Protein AF-0000000087755572 (afdb_homodimer)

Sequence (128 aa):
MLLHFLALLPSFVEVQLALLSMANTMSLDAINPKSIRINKITTRRILSSAYISWYNFEIFDHVPMLLHFLALLPSFVEVQLALLSMANTMSLDAINPKSIRINKITTRRILSSAYISWYNFEIFDHVP

Nearest PDB structures (foldseek):
  2i1k-assembly1_A  TM=8.950E-01  e=4.941E+00  Spodoptera frugiperda
  6b87-assembly3_C  TM=8.591E-01  e=5.269E+00  synthetic construct
  4abm-assembly1_A  TM=7.584E-01  e=8.814E+00  Homo sapiens
  2i1k-assembly1_A  TM=8.939E-01  e=5.416E+00  Spodoptera frugiperda
  6b87-assembly3_C  TM=8.568E-01  e=5.081E+00  synthetic construct

Radius of gyration: 15.92 Å; Cα contacts (8 Å, |Δi|>4): 10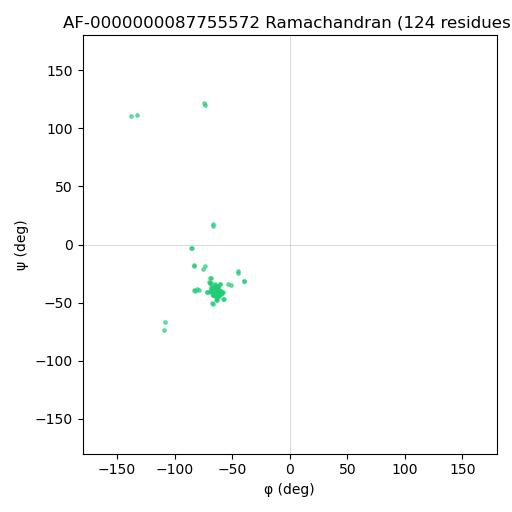2; chains: 2; bounding box: 19×49×33 Å

pLDDT: mean 84.28, std 15.23, range [37.56, 98.06]

Foldseek 3Di:
DVVLVVLLVLLVVLVVVLVVLVVVLVVCVPPDPVVNVVSVVVSVVSNVSSVVSVVVSVVVVPPD/DVVLVVLLVLLVVLVVVLVVLVVVLVVCVPPDPVVNVVSVVVSVVSNVSSVVSVVVSVVPVPPD

Organism: NCBI:txid74557

Solvent-accessible surface area (backbone atoms only — not comparable to full-atom values): 6925 Å² total; per-residue (Å²): 107,68,66,58,47,58,53,44,42,65,21,54,52,30,49,51,50,30,52,54,46,53,54,46,49,66,69,44,72,81,72,45,74,66,59,48,51,52,47,52,55,51,32,50,53,34,45,53,50,20,48,52,39,42,53,52,37,6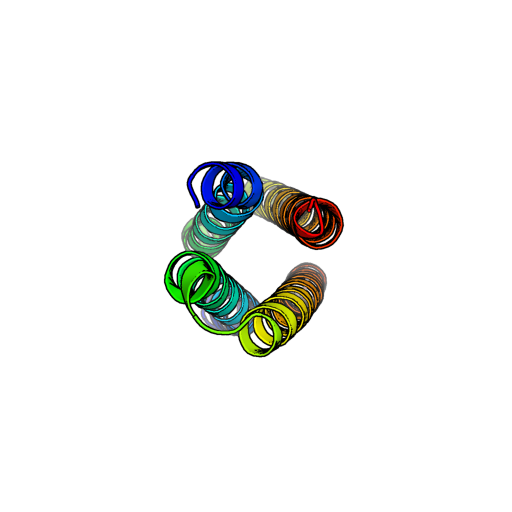4,64,51,67,68,58,128,108,68,67,58,48,58,52,46,42,63,22,54,52,32,49,52,49,27,52,53,44,53,54,46,50,67,67,45,73,80,70,46,73,68,59,48,52,52,47,52,54,50,32,51,52,34,47,51,51,19,49,52,38,42,53,52,36,64,65,51,67,70,58,128

Secondary structure (DSSP, 8-state):
-HHHHHHHHHHHHHHHHHHHHHHHHHHHTTT-HHHHHHHHHHHHHHHHHHHHHHHHHHHHTT--/-HHHHHHHHHHHHHHHHHHHHHHHHHHHTTS-HHHHHHHHHHHHHHHHHHHHHHHHHHHHTT--

Structure (mmCIF, N/CA/C/O backbone):
data_AF-0000000087755572-model_v1
#
loop_
_entity.id
_entity.type
_entity.pdbx_description
1 polymer 'Secreted protein'
#
loop_
_atom_site.group_PDB
_atom_site.id
_atom_site.type_symbol
_atom_site.label_atom_id
_atom_site.label_alt_id
_atom_site.label_comp_id
_atom_site.label_asym_id
_atom_site.label_entity_id
_atom_site.label_seq_id
_atom_site.pdbx_PDB_ins_code
_atom_site.Cartn_x
_atom_site.Cartn_y
_atom_site.Cartn_z
_atom_site.occupancy
_atom_site.B_iso_or_equiv
_atom_site.auth_seq_id
_atom_site.auth_comp_id
_atom_site.auth_asym_id
_atom_site.auth_atom_id
_atom_site.pdbx_PDB_model_num
ATOM 1 N N . MET A 1 1 ? 5.773 -18.062 -15.016 1 69.62 1 MET A N 1
ATOM 2 C CA . MET A 1 1 ? 6.609 -17.219 -14.172 1 69.62 1 MET A CA 1
ATOM 3 C C . MET A 1 1 ? 6.578 -15.766 -14.664 1 69.62 1 MET A C 1
ATOM 5 O O . MET A 1 1 ? 6.152 -14.867 -13.93 1 69.62 1 MET A O 1
ATOM 9 N N . LEU A 1 2 ? 6.871 -15.531 -15.891 1 74.5 2 LEU A N 1
ATOM 10 C CA . LEU A 1 2 ? 6.906 -14.188 -16.438 1 74.5 2 LEU A CA 1
ATOM 11 C C . LEU A 1 2 ? 5.523 -13.539 -16.391 1 74.5 2 LEU A C 1
ATOM 13 O O . LEU A 1 2 ? 5.395 -12.375 -16.016 1 74.5 2 LEU A O 1
ATOM 17 N N . LEU A 1 3 ? 4.5 -14.328 -16.75 1 76.12 3 LEU A N 1
ATOM 18 C CA . LEU A 1 3 ? 3.141 -13.797 -16.734 1 76.12 3 LEU A CA 1
ATOM 19 C C . LEU A 1 3 ? 2.701 -13.445 -15.32 1 76.12 3 LEU A C 1
ATOM 21 O O . LEU A 1 3 ? 2.008 -12.445 -15.117 1 76.12 3 LEU A O 1
ATOM 25 N N . HIS A 1 4 ? 3.188 -14.25 -14.383 1 75.12 4 HIS A N 1
ATOM 26 C CA . HIS A 1 4 ? 2.877 -13.984 -12.984 1 75.12 4 HIS A CA 1
ATOM 27 C C . HIS A 1 4 ? 3.531 -12.688 -12.508 1 75.12 4 HIS A C 1
ATOM 29 O O . HIS A 1 4 ? 2.91 -11.898 -11.789 1 75.12 4 HIS A O 1
ATOM 35 N N . PHE A 1 5 ? 4.703 -12.477 -12.984 1 79.69 5 PHE A N 1
ATOM 36 C CA . PHE A 1 5 ? 5.422 -11.25 -12.641 1 79.69 5 PHE A CA 1
ATOM 37 C C . PHE A 1 5 ? 4.758 -10.039 -13.273 1 79.69 5 PHE A C 1
ATOM 39 O O . PHE A 1 5 ? 4.566 -9.008 -12.617 1 79.69 5 PHE A O 1
ATOM 46 N N . LEU A 1 6 ? 4.332 -10.195 -14.445 1 87 6 LEU A N 1
ATOM 47 C CA . LEU A 1 6 ? 3.703 -9.078 -15.141 1 87 6 LEU A CA 1
ATOM 48 C C . LEU A 1 6 ? 2.361 -8.727 -14.5 1 87 6 LE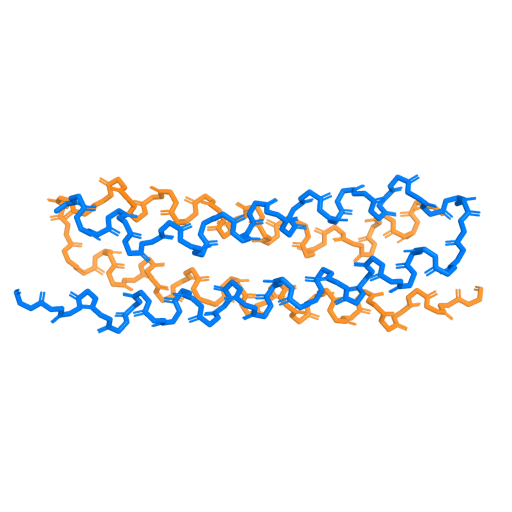U A C 1
ATOM 50 O O . LEU A 1 6 ? 2.006 -7.551 -14.406 1 87 6 LEU A O 1
ATOM 54 N N . ALA A 1 7 ? 1.659 -9.742 -14.078 1 86.56 7 ALA A N 1
ATOM 55 C CA . ALA A 1 7 ? 0.346 -9.531 -13.477 1 86.56 7 ALA A CA 1
ATOM 56 C C . ALA A 1 7 ? 0.471 -8.836 -12.125 1 86.56 7 ALA A C 1
ATOM 58 O O . ALA A 1 7 ? -0.436 -8.117 -11.703 1 86.56 7 ALA A O 1
ATOM 59 N N . LEU A 1 8 ? 1.594 -9.062 -11.438 1 90.44 8 LEU A N 1
ATOM 60 C CA . LEU A 1 8 ? 1.855 -8.5 -10.117 1 90.44 8 LEU A CA 1
ATOM 61 C C . LEU A 1 8 ? 2.389 -7.074 -10.227 1 90.44 8 LEU A C 1
ATOM 63 O O . LEU A 1 8 ? 2.256 -6.281 -9.289 1 90.44 8 LEU A O 1
ATOM 67 N N . LEU A 1 9 ? 2.887 -6.625 -11.336 1 92.62 9 LEU A N 1
ATOM 68 C CA . LEU A 1 9 ? 3.664 -5.402 -11.516 1 92.62 9 LEU A CA 1
ATOM 69 C C . LEU A 1 9 ? 2.812 -4.168 -11.227 1 92.62 9 LEU A C 1
ATOM 71 O O . LEU A 1 9 ? 3.268 -3.24 -10.555 1 92.62 9 LEU A O 1
ATOM 75 N N . PRO A 1 10 ? 1.54 -4.039 -11.648 1 93.88 10 PRO A N 1
ATOM 76 C CA . PRO A 1 10 ? 0.749 -2.842 -11.352 1 93.88 10 PRO A CA 1
ATOM 77 C C . PRO A 1 10 ? 0.632 -2.562 -9.859 1 93.88 10 PRO A C 1
ATOM 79 O O . PRO A 1 10 ? 0.91 -1.446 -9.414 1 93.88 10 PRO A O 1
ATOM 82 N N . SER A 1 11 ? 0.32 -3.602 -9.102 1 96.12 11 SER A N 1
ATOM 83 C CA . SER A 1 11 ? 0.197 -3.402 -7.664 1 96.12 11 SER A CA 1
ATOM 84 C C . SER A 1 11 ? 1.544 -3.059 -7.039 1 96.12 11 SER A C 1
ATOM 86 O O . SER A 1 11 ? 1.62 -2.211 -6.145 1 96.12 11 SER A O 1
ATOM 88 N N . PHE A 1 12 ? 2.57 -3.625 -7.461 1 95.88 12 PHE A N 1
ATOM 89 C CA . PHE A 1 12 ? 3.904 -3.406 -6.914 1 95.88 12 PHE A CA 1
ATOM 90 C C . PHE A 1 12 ? 4.348 -1.965 -7.133 1 95.88 12 PHE A C 1
ATOM 92 O O . PHE A 1 12 ? 4.859 -1.321 -6.215 1 95.88 12 PHE A O 1
ATOM 99 N N . VAL A 1 13 ? 4.082 -1.473 -8.289 1 96.5 13 VAL A N 1
ATOM 100 C CA . VAL A 1 13 ? 4.453 -0.103 -8.625 1 96.5 13 VAL A CA 1
ATOM 101 C C . VAL A 1 13 ? 3.596 0.877 -7.828 1 96.5 13 VAL A C 1
ATOM 103 O O . VAL A 1 13 ? 4.102 1.882 -7.32 1 96.5 13 VAL A O 1
ATOM 106 N N . GLU A 1 14 ? 2.373 0.589 -7.691 1 97.81 14 GLU A N 1
ATOM 107 C CA . GLU A 1 14 ? 1.464 1.464 -6.957 1 97.81 14 GLU A CA 1
ATOM 108 C C . GLU A 1 14 ? 1.842 1.537 -5.48 1 97.81 14 GLU A C 1
ATOM 110 O O . GLU A 1 14 ? 1.768 2.605 -4.871 1 97.81 14 GLU A O 1
ATOM 115 N N . VAL A 1 15 ? 2.24 0.399 -4.941 1 97.75 15 VAL A N 1
ATOM 116 C CA . VAL A 1 15 ? 2.66 0.391 -3.543 1 97.75 15 VAL A CA 1
ATOM 117 C C . VAL A 1 15 ? 3.939 1.209 -3.383 1 97.75 15 VAL A C 1
ATOM 119 O O . VAL A 1 15 ? 4.094 1.946 -2.406 1 97.75 15 VAL A O 1
ATOM 122 N N . GLN A 1 16 ? 4.836 1.165 -4.32 1 97.69 16 GLN A N 1
ATOM 123 C CA . GLN A 1 16 ? 6.039 1.99 -4.293 1 97.69 16 GLN A CA 1
ATOM 124 C C . GLN A 1 16 ? 5.691 3.473 -4.387 1 97.69 16 GLN A C 1
ATOM 126 O O . GLN A 1 16 ? 6.281 4.301 -3.688 1 97.69 16 GLN A O 1
ATOM 131 N N . LEU A 1 17 ? 4.738 3.785 -5.215 1 98.06 17 LEU A N 1
ATOM 132 C CA . LEU A 1 17 ? 4.281 5.164 -5.355 1 98.06 17 LEU A CA 1
ATOM 133 C C . LEU A 1 17 ? 3.658 5.664 -4.059 1 98.06 17 LEU A C 1
ATOM 135 O O . LEU A 1 17 ? 3.867 6.816 -3.668 1 98.06 17 LEU A O 1
ATOM 139 N N . ALA A 1 18 ? 2.885 4.793 -3.438 1 97.69 18 ALA A N 1
ATOM 140 C CA . A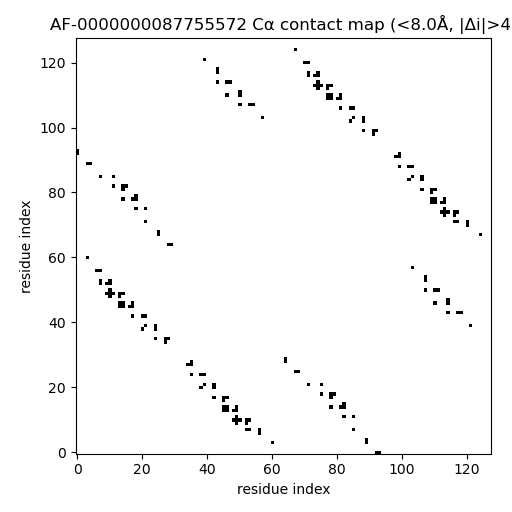LA A 1 18 ? 2.291 5.152 -2.152 1 97.69 18 ALA A CA 1
ATOM 141 C C . ALA A 1 18 ? 3.369 5.469 -1.119 1 97.69 18 ALA A C 1
ATOM 143 O O . ALA A 1 18 ? 3.258 6.449 -0.376 1 97.69 18 ALA A O 1
ATOM 144 N N . LEU A 1 19 ? 4.41 4.719 -1.098 1 96.75 19 LEU A N 1
ATOM 145 C CA . LEU A 1 19 ? 5.508 4.93 -0.161 1 96.75 19 LEU A CA 1
ATOM 146 C C . LEU A 1 19 ? 6.195 6.27 -0.417 1 96.75 19 LEU A C 1
ATOM 148 O O . LEU A 1 19 ? 6.477 7.016 0.523 1 96.75 19 LEU A O 1
ATOM 152 N N . LEU A 1 20 ? 6.43 6.543 -1.652 1 95.75 20 LEU A N 1
ATOM 153 C CA . LEU A 1 20 ? 7.039 7.816 -2.02 1 95.75 20 LEU A CA 1
ATOM 154 C C . LEU A 1 20 ? 6.141 8.984 -1.62 1 95.75 20 LEU A C 1
ATOM 156 O O . LEU A 1 20 ? 6.617 9.984 -1.085 1 95.75 20 LEU A O 1
ATOM 160 N N . SER A 1 21 ? 4.859 8.898 -1.839 1 93.5 21 SER A N 1
ATOM 161 C CA . SER A 1 21 ? 3.889 9.93 -1.486 1 93.5 21 SER A CA 1
ATOM 162 C C . SER A 1 21 ? 3.83 10.141 0.023 1 93.5 21 SER A C 1
ATOM 164 O O . SER A 1 21 ? 3.742 11.281 0.492 1 93.5 21 SER A O 1
ATOM 166 N N . MET A 1 22 ? 3.895 9.078 0.776 1 91.81 22 MET A N 1
ATOM 167 C CA . MET A 1 22 ? 3.889 9.148 2.234 1 91.81 22 MET A CA 1
ATOM 168 C C . MET A 1 22 ? 5.141 9.852 2.746 1 91.81 22 MET A C 1
ATOM 170 O O . MET A 1 22 ? 5.07 10.664 3.67 1 91.81 22 MET A O 1
ATOM 174 N N . ALA A 1 23 ? 6.262 9.539 2.156 1 89.44 23 ALA A N 1
ATOM 175 C CA . ALA A 1 23 ? 7.516 10.18 2.543 1 89.44 23 ALA A CA 1
ATOM 176 C C . ALA A 1 23 ? 7.473 11.68 2.271 1 89.44 23 ALA A C 1
ATOM 178 O O . ALA A 1 23 ? 7.965 12.477 3.074 1 89.44 23 ALA A O 1
ATOM 179 N N . ASN A 1 24 ? 6.82 12.031 1.218 1 87.88 24 ASN A N 1
ATOM 180 C CA . ASN A 1 24 ? 6.684 13.445 0.876 1 87.88 24 ASN A CA 1
ATOM 181 C C . ASN A 1 24 ? 5.82 14.188 1.895 1 87.88 24 ASN A C 1
ATOM 183 O O . ASN A 1 24 ? 6.027 15.375 2.139 1 87.88 24 ASN A O 1
ATOM 187 N N . THR A 1 25 ? 4.812 13.555 2.389 1 83.31 25 THR A N 1
ATOM 188 C CA . THR A 1 25 ? 3.973 14.156 3.418 1 83.31 25 THR A CA 1
ATOM 189 C C . THR A 1 25 ? 4.789 14.469 4.668 1 83.31 25 THR A C 1
ATOM 191 O O . THR A 1 25 ? 4.555 15.477 5.336 1 83.31 25 THR A O 1
ATOM 194 N N . MET A 1 26 ? 5.719 13.672 4.922 1 73.81 26 MET A N 1
ATOM 195 C CA . MET A 1 26 ? 6.582 13.875 6.082 1 73.81 26 MET A CA 1
ATOM 196 C C . M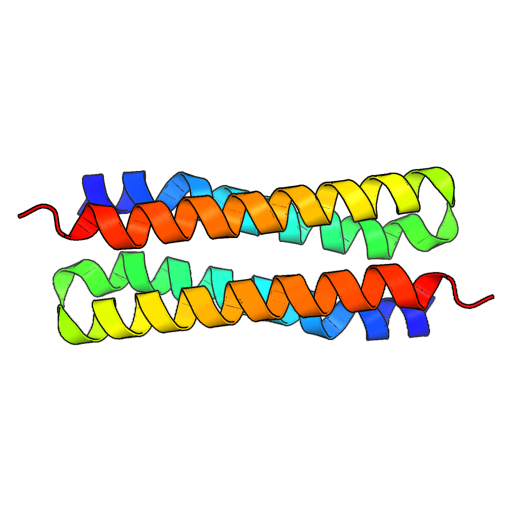ET A 1 26 ? 7.496 15.078 5.875 1 73.81 26 MET A C 1
ATOM 198 O O . MET A 1 26 ? 7.766 15.828 6.816 1 73.81 26 MET A O 1
ATOM 202 N N . SER A 1 27 ? 7.82 15.258 4.68 1 71.56 27 SER A N 1
ATOM 203 C CA . SER A 1 27 ? 8.75 16.344 4.367 1 71.56 27 SER A CA 1
ATOM 204 C C . SER A 1 27 ? 8.023 17.672 4.246 1 71.56 27 SER A C 1
ATOM 206 O O . SER A 1 27 ? 8.594 18.719 4.547 1 71.56 27 SER A O 1
ATOM 208 N N . LEU A 1 28 ? 6.742 17.719 3.623 1 63.69 28 LEU A N 1
ATOM 209 C CA . LEU A 1 28 ? 5.984 18.922 3.307 1 63.69 28 LEU A CA 1
ATOM 210 C C . LEU A 1 28 ? 5.355 19.516 4.562 1 63.69 28 LEU A C 1
ATOM 212 O O . LEU A 1 28 ? 4.934 20.672 4.562 1 63.69 28 LEU A O 1
ATOM 216 N N . ASP A 1 29 ? 5.168 18.781 5.625 1 56.06 29 ASP A N 1
ATOM 217 C CA . ASP A 1 29 ? 4.375 19.312 6.73 1 56.06 29 ASP A CA 1
ATOM 218 C C . ASP A 1 29 ? 4.676 20.797 6.961 1 56.06 29 ASP A C 1
ATOM 220 O O . ASP A 1 29 ? 3.875 21.516 7.562 1 56.06 29 ASP A O 1
ATOM 224 N N . ALA A 1 30 ? 5.766 21.266 6.738 1 53.09 30 ALA A N 1
ATOM 225 C CA . ALA A 1 30 ? 6.07 22.625 7.18 1 53.09 30 ALA A CA 1
ATOM 226 C C . ALA A 1 30 ? 5.617 23.641 6.145 1 53.09 30 ALA A C 1
ATOM 228 O O . ALA A 1 30 ? 5.68 24.859 6.391 1 53.09 30 ALA A O 1
ATOM 229 N N . ILE A 1 31 ? 5.066 23.141 4.961 1 59.72 31 ILE A N 1
ATOM 230 C CA . ILE A 1 31 ? 5.129 24.219 3.986 1 59.72 31 ILE A CA 1
ATOM 231 C C . ILE A 1 31 ? 3.725 24.766 3.73 1 59.72 31 ILE A C 1
ATOM 233 O O . ILE A 1 31 ? 3.482 25.969 3.875 1 59.72 31 ILE A O 1
ATOM 237 N N . ASN A 1 32 ? 2.781 24 3.125 1 70.44 32 ASN A N 1
ATOM 238 C CA . ASN A 1 32 ? 1.479 24.469 2.66 1 70.44 32 ASN A CA 1
ATOM 239 C C . ASN A 1 32 ? 0.372 23.469 3.006 1 70.44 32 ASN A C 1
ATOM 241 O O . ASN A 1 32 ? 0.313 22.391 2.438 1 70.44 32 ASN A O 1
ATOM 245 N N . PRO A 1 33 ? -0.464 23.891 3.916 1 75.44 33 PRO A N 1
ATOM 246 C CA . PRO A 1 33 ? -1.547 23 4.348 1 75.44 33 PRO A CA 1
ATOM 247 C C . PRO A 1 33 ? -2.375 22.469 3.182 1 75.44 33 PRO A C 1
ATOM 249 O O . PRO A 1 33 ? -2.885 21.344 3.244 1 75.44 33 PRO A O 1
ATOM 252 N N . LYS A 1 34 ? -2.555 23.281 2.141 1 81 34 LYS A N 1
ATOM 253 C CA . LYS A 1 34 ? -3.326 22.812 0.992 1 81 34 LYS A CA 1
ATOM 254 C C . LYS A 1 34 ? -2.605 21.688 0.27 1 81 34 LYS A C 1
ATOM 256 O O . LYS A 1 34 ? -3.232 20.703 -0.141 1 81 34 LYS A O 1
ATOM 261 N N . SER A 1 35 ? -1.325 21.766 0.135 1 78.81 35 SER A N 1
ATOM 262 C CA . SER A 1 35 ? -0.517 20.766 -0.542 1 78.81 35 SER A CA 1
ATOM 263 C C . SER A 1 35 ? -0.478 19.453 0.25 1 78.81 35 SER A C 1
ATOM 265 O O . SER A 1 35 ? -0.507 18.375 -0.33 1 78.81 35 SER A O 1
ATOM 267 N N . ILE A 1 36 ? -0.521 19.609 1.452 1 82.44 36 ILE A N 1
ATOM 268 C CA . ILE A 1 36 ? -0.497 18.422 2.305 1 82.44 36 ILE A CA 1
ATOM 269 C C . ILE A 1 36 ? -1.832 17.688 2.203 1 82.44 36 ILE A C 1
ATOM 271 O O . ILE A 1 36 ? -1.866 16.469 2.15 1 82.44 36 ILE A O 1
ATOM 275 N N . ARG A 1 37 ? -2.857 18.531 2.189 1 82.81 37 ARG A N 1
ATOM 276 C CA . ARG A 1 37 ? -4.184 17.938 2.082 1 82.81 37 ARG A CA 1
ATOM 277 C C . ARG A 1 37 ? -4.34 17.188 0.764 1 82.81 37 ARG A C 1
ATOM 279 O O . ARG A 1 37 ? -4.848 16.062 0.74 1 82.81 37 ARG A O 1
ATOM 286 N N . ILE A 1 38 ? -3.873 17.719 -0.31 1 87.31 38 ILE A N 1
ATOM 287 C CA . ILE A 1 38 ? -3.965 17.094 -1.624 1 87.31 38 ILE A CA 1
ATOM 288 C C . ILE A 1 38 ? -3.107 15.836 -1.656 1 87.31 38 ILE A C 1
ATOM 290 O O . ILE A 1 38 ? -3.521 14.812 -2.201 1 87.31 38 ILE A O 1
ATOM 294 N N . ASN A 1 39 ? -1.962 15.922 -1.063 1 90.44 39 ASN A N 1
ATOM 295 C CA . ASN A 1 39 ? -1.072 14.766 -1.018 1 90.44 39 ASN A CA 1
ATOM 296 C C . ASN A 1 39 ? -1.692 13.609 -0.233 1 90.44 39 ASN A C 1
ATOM 298 O O . ASN A 1 39 ? -1.549 12.445 -0.614 1 90.44 39 ASN A O 1
ATOM 302 N N . LYS A 1 40 ? -2.395 13.961 0.813 1 89.31 40 LYS A N 1
ATOM 303 C CA . LYS A 1 40 ? -3.029 12.93 1.629 1 89.31 40 LYS A CA 1
ATOM 304 C C . LYS A 1 40 ? -4.133 12.219 0.854 1 89.31 40 LYS A C 1
ATOM 306 O O . LYS A 1 40 ? -4.23 10.992 0.889 1 89.31 40 LYS A O 1
ATOM 311 N N . ILE A 1 41 ? -4.895 12.984 0.181 1 91.25 41 ILE A N 1
ATOM 312 C CA . ILE A 1 41 ? -5.98 12.422 -0.612 1 91.25 41 ILE A CA 1
ATOM 313 C C . ILE A 1 41 ? -5.41 11.578 -1.743 1 91.25 41 ILE A C 1
ATOM 315 O O . ILE 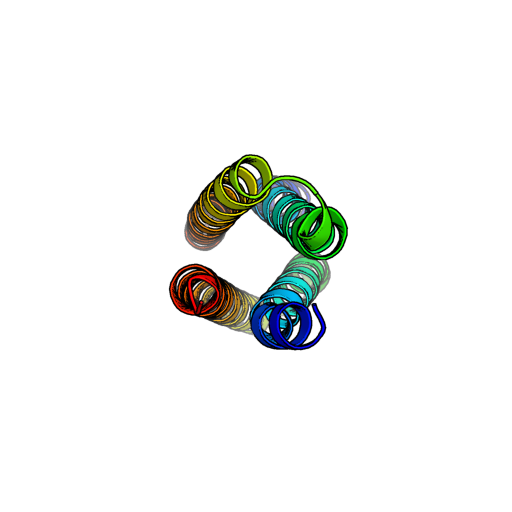A 1 41 ? -5.906 10.477 -2.018 1 91.25 41 ILE A O 1
ATOM 319 N N . THR A 1 42 ? -4.387 12.039 -2.4 1 94.25 42 THR A N 1
ATOM 320 C CA . THR A 1 42 ? -3.756 11.32 -3.5 1 94.25 42 THR A CA 1
ATOM 321 C C . THR A 1 42 ? -3.152 10.008 -3.012 1 94.25 42 THR A C 1
ATOM 323 O O . THR A 1 42 ? -3.281 8.969 -3.674 1 94.25 42 THR A O 1
ATOM 326 N N . THR A 1 43 ? -2.523 10.039 -1.882 1 95.44 43 THR A N 1
ATOM 327 C CA . THR A 1 43 ? -1.938 8.836 -1.309 1 95.44 43 THR A CA 1
ATOM 328 C C . THR A 1 43 ? -3.018 7.801 -1.01 1 95.44 43 THR A C 1
ATOM 330 O O . THR A 1 43 ? -2.836 6.609 -1.278 1 95.44 43 THR A O 1
ATOM 333 N N . ARG A 1 44 ? -4.18 8.242 -0.575 1 95.19 44 ARG A N 1
ATOM 334 C CA . ARG A 1 44 ? -5.285 7.336 -0.307 1 95.19 44 ARG A CA 1
ATOM 335 C C . ARG A 1 44 ? -5.777 6.676 -1.593 1 95.19 44 ARG A C 1
ATOM 337 O O . ARG A 1 44 ? -6.047 5.477 -1.617 1 95.19 44 ARG A O 1
ATOM 344 N N . ARG A 1 45 ? -5.848 7.406 -2.619 1 96.69 45 ARG A N 1
ATOM 345 C CA . ARG A 1 45 ? -6.301 6.891 -3.906 1 96.69 45 ARG A CA 1
ATOM 346 C C . ARG A 1 45 ? -5.316 5.867 -4.465 1 96.69 45 ARG A C 1
ATOM 348 O O . ARG A 1 45 ? -5.723 4.855 -5.039 1 96.69 45 ARG A O 1
ATOM 355 N N . ILE A 1 46 ? -4.07 6.141 -4.285 1 98 46 ILE A N 1
ATOM 356 C CA . ILE A 1 46 ? -3.041 5.215 -4.754 1 98 46 ILE A CA 1
ATOM 357 C C . ILE A 1 46 ? -3.129 3.906 -3.975 1 98 46 ILE A C 1
ATOM 359 O O . ILE A 1 46 ? -3.051 2.822 -4.559 1 98 46 ILE A O 1
ATOM 363 N N . LEU A 1 47 ? -3.301 4.012 -2.645 1 97.94 47 LEU A N 1
ATOM 364 C CA . LEU A 1 47 ? -3.424 2.816 -1.816 1 97.94 47 LEU A CA 1
ATOM 365 C C . LEU A 1 47 ? -4.641 1.995 -2.223 1 97.94 47 LEU A C 1
ATOM 367 O O . LEU A 1 47 ? -4.578 0.765 -2.279 1 97.94 47 LEU A O 1
ATOM 371 N N . SER A 1 48 ? -5.746 2.623 -2.486 1 97.44 48 SER A N 1
ATOM 372 C CA . SER A 1 48 ? -6.957 1.941 -2.936 1 97.44 48 SER A CA 1
ATOM 373 C C . SER A 1 48 ? -6.73 1.229 -4.266 1 97.44 48 SER A C 1
ATOM 375 O O . SER A 1 48 ? -7.137 0.08 -4.438 1 97.44 48 SER A O 1
ATOM 377 N N . SER A 1 49 ? -6.102 1.85 -5.164 1 97.75 49 SER A N 1
ATOM 378 C CA . SER A 1 49 ? -5.793 1.263 -6.465 1 97.75 49 SER A CA 1
ATOM 379 C C . SER A 1 49 ? -4.859 0.064 -6.32 1 97.75 49 SER A C 1
ATOM 381 O O . SER A 1 49 ? -5.027 -0.945 -7.008 1 97.75 49 SER A O 1
ATOM 383 N N . ALA A 1 50 ? -3.875 0.216 -5.434 1 97.62 50 ALA A N 1
ATOM 384 C CA . ALA A 1 50 ? -2.947 -0.884 -5.188 1 97.62 50 ALA A CA 1
ATOM 385 C C . ALA A 1 50 ? -3.682 -2.111 -4.652 1 97.62 50 ALA A C 1
ATOM 387 O O . ALA A 1 50 ? -3.385 -3.24 -5.051 1 97.62 50 ALA A O 1
ATOM 388 N N . TYR A 1 51 ? -4.66 -1.892 -3.791 1 96.62 51 TYR A N 1
ATOM 389 C CA . TYR A 1 51 ? -5.469 -2.973 -3.234 1 96.62 51 TYR A CA 1
ATOM 390 C C . TYR A 1 51 ? -6.27 -3.672 -4.324 1 96.62 51 TYR A C 1
ATOM 392 O O . TYR A 1 51 ? -6.305 -4.902 -4.387 1 96.62 51 TYR A O 1
ATOM 400 N N . ILE A 1 52 ? -6.895 -2.877 -5.121 1 96.44 52 ILE A N 1
ATOM 401 C CA . ILE A 1 52 ? -7.711 -3.428 -6.195 1 96.44 52 ILE A CA 1
ATOM 402 C C . ILE A 1 52 ? -6.828 -4.207 -7.164 1 96.44 52 ILE A C 1
ATOM 404 O O . ILE A 1 52 ? -7.18 -5.312 -7.586 1 96.44 52 ILE A O 1
ATOM 408 N N . SER A 1 53 ? -5.684 -3.732 -7.574 1 95.25 53 SER A N 1
ATOM 409 C CA . SER A 1 53 ? -4.754 -4.414 -8.469 1 95.25 53 SER A CA 1
ATOM 410 C C . SER A 1 53 ? -4.273 -5.73 -7.867 1 95.25 53 SER A C 1
ATOM 412 O O . SER A 1 53 ? -4.125 -6.727 -8.578 1 95.25 53 SER A O 1
ATOM 414 N N . TRP A 1 54 ? -3.965 -5.73 -6.574 1 94.94 54 TRP A N 1
ATOM 415 C CA . TRP A 1 54 ? -3.561 -6.965 -5.91 1 94.94 54 TRP A CA 1
ATOM 416 C C . TRP A 1 54 ? -4.688 -7.992 -5.934 1 94.94 54 TRP A C 1
ATOM 418 O O . TRP A 1 54 ? -4.453 -9.172 -6.211 1 94.94 54 TRP A O 1
ATOM 428 N N . TYR A 1 55 ? -5.891 -7.559 -5.66 1 92.5 55 TYR A N 1
ATOM 429 C CA . TYR A 1 55 ? -7.043 -8.453 -5.676 1 92.5 55 TYR A CA 1
ATOM 430 C C . TYR A 1 55 ? -7.215 -9.102 -7.047 1 92.5 55 TYR A C 1
ATOM 432 O O . TYR A 1 55 ? -7.48 -10.305 -7.145 1 92.5 55 TYR A O 1
ATOM 440 N N . ASN A 1 56 ? -7.031 -8.336 -8.094 1 90.94 56 ASN A N 1
ATOM 441 C CA . ASN A 1 56 ? -7.098 -8.852 -9.461 1 90.94 56 ASN A CA 1
ATOM 442 C C . ASN A 1 56 ? -6.008 -9.883 -9.719 1 90.94 56 ASN A C 1
ATOM 444 O O . ASN A 1 56 ? -6.254 -10.906 -10.359 1 90.94 56 ASN A O 1
ATOM 448 N N . PHE A 1 57 ? -4.824 -9.586 -9.234 1 90 57 PHE A N 1
ATOM 449 C CA . PHE A 1 57 ? -3.713 -10.523 -9.352 1 90 57 PHE A CA 1
ATOM 450 C C . PHE A 1 57 ? -4.039 -11.836 -8.641 1 90 57 PHE A C 1
ATOM 452 O O . PHE A 1 57 ? -3.752 -12.914 -9.164 1 90 57 PHE A O 1
ATOM 459 N N . GLU A 1 58 ? -4.629 -11.766 -7.504 1 86.31 58 GLU A N 1
ATOM 460 C CA . GLU A 1 58 ? -4.961 -12.945 -6.707 1 86.31 58 GLU A CA 1
ATOM 461 C C . GLU A 1 58 ? -5.984 -13.82 -7.422 1 86.31 58 GLU A C 1
ATOM 463 O O . GLU A 1 58 ? -5.879 -15.047 -7.398 1 86.31 58 GLU A O 1
ATOM 468 N N . ILE A 1 59 ? -6.891 -13.289 -7.992 1 83.69 59 ILE A N 1
ATOM 469 C CA . ILE A 1 59 ? -7.953 -14.055 -8.641 1 83.69 59 ILE A CA 1
ATOM 470 C C . ILE A 1 59 ? -7.465 -14.578 -9.984 1 83.69 59 ILE A C 1
ATOM 472 O O . ILE A 1 59 ? -7.91 -15.633 -10.445 1 83.69 59 ILE A O 1
ATOM 476 N N . PHE A 1 60 ? -6.684 -13.867 -10.812 1 71.19 60 PHE A N 1
ATOM 477 C CA . PHE A 1 60 ? -6.211 -14.328 -12.117 1 71.19 60 PHE A CA 1
ATOM 478 C C . PHE A 1 60 ? -5.25 -15.5 -11.961 1 71.19 60 PHE A C 1
ATOM 480 O O . PHE A 1 60 ? -5.148 -16.344 -12.852 1 71.19 60 PHE A O 1
ATOM 487 N N . ASP A 1 61 ? -4.199 -15.492 -11.164 1 57.09 61 ASP A N 1
ATOM 488 C CA . ASP A 1 61 ? -3.266 -16.609 -11.055 1 57.09 61 ASP A CA 1
ATOM 489 C C . ASP A 1 61 ? -4.012 -17.938 -10.945 1 57.09 61 ASP A C 1
ATOM 491 O O . ASP A 1 61 ? -3.391 -19 -10.938 1 57.09 61 ASP A O 1
ATOM 495 N N . HIS A 1 62 ? -5.066 -18 -10.555 1 45.81 62 HIS A N 1
ATOM 496 C CA . HIS A 1 62 ? -5.676 -19.312 -10.727 1 45.81 62 HIS A CA 1
ATOM 497 C C . HIS A 1 62 ? -5.887 -19.641 -12.203 1 45.81 62 HIS A C 1
ATOM 499 O O . HIS A 1 62 ? -6.656 -20.547 -12.539 1 45.81 62 HIS A O 1
ATOM 505 N N . VAL A 1 63 ? -5.234 -18.922 -13.016 1 37.56 63 VAL A N 1
ATOM 506 C CA . VAL A 1 63 ? -5.363 -19.5 -14.359 1 37.56 63 VAL A CA 1
ATOM 507 C C . VAL A 1 63 ? -4.512 -20.75 -14.477 1 37.56 63 VAL A C 1
ATOM 509 O O . VAL A 1 63 ? -3.334 -20.75 -14.102 1 37.56 63 VAL A O 1
ATOM 512 N N . PRO A 1 64 ? -5.121 -21.922 -14.812 1 37.72 64 PRO A N 1
ATOM 513 C CA . PRO A 1 64 ? -4.449 -23.172 -15.141 1 37.72 64 PRO A CA 1
ATOM 514 C C . PRO A 1 64 ? -3.271 -22.984 -16.094 1 37.72 64 PRO A C 1
ATOM 516 O O . PRO A 1 64 ? -3.262 -22.047 -16.891 1 37.72 64 PRO A O 1
ATOM 519 N N . MET B 1 1 ? 5.375 18.453 14.141 1 69.94 1 MET B N 1
ATOM 520 C CA . MET B 1 1 ? 6.176 17.703 13.18 1 69.94 1 MET B CA 1
ATOM 521 C C . MET B 1 1 ? 6.422 16.281 13.672 1 69.94 1 MET B C 1
ATOM 523 O O . MET B 1 1 ? 6.012 15.32 13.023 1 69.94 1 MET B O 1
ATOM 527 N N . LEU B 1 2 ? 6.922 16.109 14.844 1 74.56 2 LEU B N 1
ATOM 528 C CA . LEU B 1 2 ? 7.223 14.789 15.391 1 74.56 2 LEU B CA 1
ATOM 529 C C . LEU B 1 2 ? 5.949 13.961 15.547 1 74.56 2 LEU B C 1
ATOM 531 O O . LEU B 1 2 ? 5.926 12.781 15.188 1 74.56 2 LEU B O 1
ATOM 535 N N . LEU B 1 3 ? 4.891 14.609 16.062 1 76.5 3 LEU B N 1
ATOM 536 C CA . LEU B 1 3 ? 3.633 13.898 16.266 1 76.5 3 LEU B CA 1
ATOM 537 C C . LEU B 1 3 ? 3.033 13.453 14.93 1 76.5 3 LEU B C 1
ATOM 539 O O . LEU B 1 3 ? 2.461 12.367 14.836 1 76.5 3 LEU B O 1
ATOM 543 N N . HIS B 1 4 ? 3.248 14.305 13.938 1 75.38 4 HIS B N 1
ATOM 544 C CA . HIS B 1 4 ? 2.77 13.969 12.602 1 75.38 4 HIS B CA 1
ATOM 545 C C . HIS B 1 4 ? 3.521 12.773 12.031 1 75.38 4 HIS B C 1
ATOM 547 O O . HIS B 1 4 ? 2.918 11.891 11.414 1 75.38 4 HIS B O 1
ATOM 553 N N . PHE B 1 5 ? 4.777 12.75 12.312 1 79.75 5 PHE B N 1
ATOM 554 C CA . PHE B 1 5 ? 5.602 11.633 11.867 1 79.75 5 PHE B CA 1
ATOM 555 C C . PHE B 1 5 ? 5.215 10.352 12.594 1 79.75 5 PHE B C 1
ATOM 557 O O . PHE B 1 5 ? 5.078 9.297 11.969 1 79.75 5 PHE B O 1
ATOM 564 N N . LEU B 1 6 ? 4.953 10.453 13.805 1 86.94 6 LEU B N 1
ATOM 565 C CA . LEU B 1 6 ? 4.602 9.281 14.586 1 86.94 6 LEU B CA 1
ATOM 566 C C . LEU B 1 6 ? 3.244 8.727 14.164 1 86.94 6 LEU B C 1
ATOM 568 O O . LEU B 1 6 ? 3.047 7.512 14.125 1 86.94 6 LEU B O 1
ATOM 572 N N . ALA B 1 7 ? 2.344 9.633 13.859 1 86.56 7 ALA B N 1
ATOM 573 C CA . ALA B 1 7 ? 0.997 9.227 13.469 1 86.56 7 ALA B CA 1
ATOM 574 C C . ALA B 1 7 ? 1.011 8.539 12.102 1 86.56 7 ALA B C 1
ATOM 576 O O . ALA B 1 7 ? 0.165 7.684 11.82 1 86.56 7 ALA B O 1
ATOM 577 N N . LEU B 1 8 ? 1.968 8.906 11.258 1 90.25 8 LEU B N 1
ATOM 578 C CA . LEU B 1 8 ? 2.102 8.367 9.914 1 90.25 8 LEU B CA 1
ATOM 579 C C . LEU B 1 8 ? 2.852 7.043 9.922 1 90.25 8 LEU B C 1
ATOM 581 O O . LEU B 1 8 ? 2.697 6.227 9.016 1 90.25 8 LEU B O 1
ATOM 585 N N . LEU B 1 9 ? 3.582 6.684 10.938 1 92.56 9 LEU B N 1
ATOM 586 C CA . LEU B 1 9 ? 4.551 5.59 10.984 1 92.56 9 LEU B CA 1
ATOM 587 C C . LEU B 1 9 ? 3.857 4.242 10.812 1 92.56 9 LEU B C 1
ATOM 589 O O . LEU B 1 9 ? 4.332 3.389 10.062 1 92.56 9 LEU B O 1
ATOM 593 N N . PRO B 1 10 ? 2.701 3.945 11.414 1 93.88 10 PRO B N 1
ATOM 594 C CA . PRO B 1 10 ? 2.062 2.641 11.227 1 93.88 10 PRO B CA 1
ATOM 595 C C . PRO B 1 10 ? 1.759 2.334 9.766 1 93.88 10 PRO B C 1
ATOM 597 O O . PRO B 1 10 ? 2.129 1.27 9.266 1 93.88 10 PRO B O 1
ATOM 600 N N . SER B 1 11 ? 1.182 3.295 9.078 1 96.31 11 SER B N 1
ATOM 601 C CA . SER B 1 11 ? 0.871 3.062 7.676 1 96.31 11 SER B CA 1
ATOM 602 C C . SER B 1 11 ? 2.143 2.918 6.844 1 96.31 11 SER B C 1
ATOM 604 O O . SER B 1 11 ? 2.205 2.086 5.938 1 96.31 11 SER B O 1
ATOM 606 N N . PHE B 1 12 ? 3.127 3.633 7.117 1 95.81 12 PHE B N 1
ATOM 607 C CA . PHE B 1 12 ? 4.379 3.607 6.371 1 95.81 12 PHE B CA 1
ATOM 608 C C . PHE B 1 12 ? 5.059 2.25 6.5 1 95.81 12 PHE B C 1
ATOM 610 O O . PHE B 1 12 ? 5.512 1.68 5.508 1 95.81 12 PHE B O 1
ATOM 617 N N . VAL B 1 13 ? 5.055 1.731 7.676 1 96.38 13 VAL B N 1
ATOM 618 C CA . VAL B 1 13 ? 5.672 0.437 7.938 1 96.38 13 VAL B CA 1
ATOM 619 C C . VAL B 1 13 ? 4.859 -0.669 7.266 1 96.38 13 VAL B C 1
ATOM 621 O O . VAL B 1 13 ? 5.426 -1.592 6.672 1 96.38 13 VAL B O 1
ATOM 624 N N . GLU B 1 14 ? 3.604 -0.56 7.324 1 97.88 14 GLU B N 1
ATOM 625 C CA . GLU B 1 14 ? 2.734 -1.568 6.723 1 97.88 14 GLU B CA 1
ATOM 626 C C . GLU B 1 14 ? 2.891 -1.603 5.207 1 97.88 14 GLU B C 1
ATOM 628 O O . GLU B 1 14 ? 2.895 -2.676 4.602 1 97.88 14 GLU B O 1
ATOM 633 N N . VAL B 1 15 ? 3.008 -0.424 4.629 1 97.75 15 VAL B N 1
ATOM 634 C CA . VAL B 1 15 ? 3.197 -0.373 3.18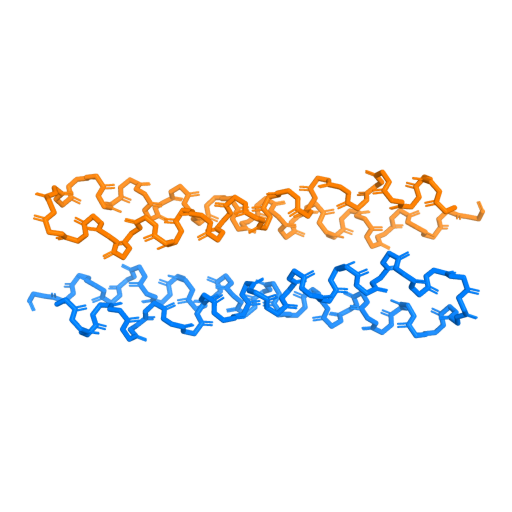2 1 97.75 15 VAL B CA 1
ATOM 635 C C . VAL B 1 15 ? 4.547 -0.985 2.816 1 97.75 15 VAL B C 1
ATOM 637 O O . VAL B 1 15 ? 4.664 -1.701 1.818 1 97.75 15 VAL B O 1
ATOM 640 N N . GLN B 1 16 ? 5.574 -0.795 3.602 1 97.69 16 GLN B N 1
ATOM 641 C CA . GLN B 1 16 ? 6.871 -1.428 3.379 1 97.69 16 GLN B CA 1
ATOM 642 C C . GLN B 1 16 ? 6.77 -2.945 3.508 1 97.69 16 GLN B C 1
ATOM 644 O O . GLN B 1 16 ? 7.363 -3.68 2.715 1 97.69 16 GLN B O 1
ATOM 649 N N . LEU B 1 17 ? 6.016 -3.391 4.469 1 98.06 17 LEU B N 1
ATOM 650 C CA . LEU B 1 17 ? 5.805 -4.82 4.66 1 98.06 17 LEU B CA 1
ATOM 651 C C . LEU B 1 17 ? 5.074 -5.43 3.465 1 98.06 17 LEU B C 1
ATOM 653 O O . LEU B 1 17 ? 5.395 -6.539 3.037 1 98.06 17 LEU B O 1
ATOM 657 N N . ALA B 1 18 ? 4.086 -4.699 2.984 1 97.75 18 ALA B N 1
ATOM 658 C CA . ALA B 1 18 ? 3.369 -5.164 1.802 1 97.75 18 ALA B CA 1
ATOM 659 C C . ALA B 1 18 ? 4.312 -5.32 0.614 1 97.75 18 ALA B C 1
ATOM 661 O O . ALA B 1 18 ? 4.246 -6.312 -0.114 1 97.75 18 ALA B O 1
ATOM 662 N N . LEU B 1 19 ? 5.211 -4.426 0.447 1 96.69 19 LEU B N 1
ATOM 663 C CA . LEU B 1 19 ? 6.176 -4.473 -0.647 1 96.69 19 LEU B CA 1
ATOM 664 C C . LEU B 1 19 ? 7.09 -5.688 -0.515 1 96.69 19 LEU B C 1
ATOM 666 O O . LEU B 1 19 ? 7.336 -6.391 -1.497 1 96.69 19 LEU B O 1
ATOM 670 N N . LEU B 1 20 ? 7.555 -5.902 0.655 1 95.56 20 LEU B N 1
ATOM 671 C CA . LEU B 1 20 ? 8.398 -7.062 0.912 1 95.56 20 LEU B CA 1
ATOM 672 C C . LEU B 1 20 ? 7.641 -8.359 0.64 1 95.56 20 LEU B C 1
ATOM 674 O O . LEU B 1 20 ? 8.18 -9.281 0.028 1 95.56 20 LEU B O 1
ATOM 678 N N . SER B 1 21 ? 6.41 -8.461 1.05 1 93.31 21 SER B N 1
ATOM 679 C CA . SER B 1 21 ? 5.566 -9.633 0.839 1 93.31 21 SER B CA 1
ATOM 680 C C . SER B 1 21 ? 5.312 -9.867 -0.646 1 93.31 21 SER B C 1
ATOM 682 O O . SER B 1 21 ? 5.324 -11.016 -1.109 1 93.31 21 SER B O 1
ATOM 684 N N . MET B 1 22 ? 5.086 -8.82 -1.384 1 91.75 22 MET B N 1
ATOM 685 C CA . MET B 1 22 ? 4.875 -8.922 -2.826 1 91.75 22 MET B CA 1
ATOM 686 C C . MET B 1 22 ? 6.133 -9.43 -3.525 1 91.75 22 MET B C 1
ATOM 688 O O . MET B 1 22 ? 6.047 -10.258 -4.434 1 91.75 22 MET B O 1
ATOM 692 N N . ALA B 1 23 ? 7.27 -8.938 -3.105 1 89.38 23 ALA B N 1
ATOM 693 C CA . ALA B 1 23 ? 8.531 -9.383 -3.682 1 89.38 23 ALA B CA 1
ATOM 694 C C . ALA B 1 23 ? 8.758 -10.875 -3.426 1 89.38 23 ALA B C 1
ATOM 696 O O . ALA B 1 23 ? 9.25 -11.594 -4.301 1 89.38 23 ALA B O 1
ATOM 697 N N . ASN B 1 24 ? 8.328 -11.297 -2.289 1 87.81 24 ASN B N 1
ATOM 698 C CA . ASN B 1 24 ? 8.453 -12.711 -1.948 1 87.81 24 ASN B CA 1
ATOM 699 C C . ASN B 1 24 ? 7.578 -13.586 -2.838 1 87.81 24 ASN B C 1
ATOM 701 O O . ASN B 1 24 ? 7.922 -14.734 -3.119 1 87.81 24 ASN B O 1
ATOM 705 N N . THR B 1 25 ? 6.422 -13.117 -3.152 1 83.19 25 THR B N 1
ATOM 706 C CA . THR B 1 25 ? 5.547 -13.852 -4.059 1 83.19 25 THR B CA 1
ATOM 707 C C . THR B 1 25 ? 6.207 -14.039 -5.418 1 83.19 25 THR B C 1
ATOM 709 O O . THR B 1 25 ? 6.031 -15.07 -6.062 1 83.19 25 THR B O 1
ATOM 712 N N . MET B 1 26 ? 6.938 -13.109 -5.805 1 73.62 26 MET B N 1
ATOM 713 C CA . MET B 1 26 ? 7.641 -13.188 -7.082 1 73.62 26 MET B CA 1
ATOM 714 C C . MET B 1 26 ? 8.75 -14.234 -7.027 1 73.62 26 MET B C 1
ATOM 716 O O . MET B 1 26 ? 8.992 -14.938 -8.008 1 73.62 26 MET B O 1
ATOM 720 N N . SER B 1 27 ? 9.273 -14.328 -5.895 1 71.38 27 SER B N 1
ATOM 721 C CA . SER B 1 27 ? 10.398 -15.258 -5.742 1 71.38 27 SER B CA 1
ATOM 722 C C . SER B 1 27 ? 9.906 -16.688 -5.539 1 71.38 27 SER B C 1
ATOM 724 O O . SER B 1 27 ? 10.578 -17.641 -5.93 1 71.38 27 SER B O 1
ATOM 726 N N . LEU B 1 28 ? 8.773 -16.906 -4.707 1 63.34 28 LEU B N 1
ATOM 727 C CA . LEU B 1 28 ? 8.266 -18.219 -4.305 1 63.34 28 LEU B CA 1
ATOM 728 C C . LEU B 1 28 ? 7.57 -18.906 -5.473 1 63.34 28 LEU B C 1
ATOM 730 O O . LEU B 1 28 ? 7.312 -20.109 -5.418 1 63.34 28 LEU B O 1
ATOM 734 N N . ASP B 1 29 ? 7.156 -18.25 -6.512 1 55.66 29 ASP B N 1
ATOM 735 C CA . ASP B 1 29 ? 6.336 -18.938 -7.504 1 55.66 29 ASP B CA 1
ATOM 736 C C . ASP B 1 29 ? 6.832 -20.359 -7.73 1 55.66 29 ASP B C 1
ATOM 738 O O . ASP B 1 29 ? 6.082 -21.219 -8.211 1 55.66 29 ASP B O 1
ATOM 742 N N . ALA B 1 30 ? 7.996 -20.625 -7.617 1 53.44 30 ALA B N 1
ATOM 743 C CA . ALA B 1 30 ? 8.484 -21.922 -8.062 1 53.44 30 ALA B CA 1
ATOM 744 C C . ALA B 1 30 ? 8.312 -22.984 -6.977 1 53.44 30 ALA B C 1
ATOM 746 O O . ALA B 1 30 ? 8.578 -24.172 -7.203 1 53.44 30 ALA B O 1
ATOM 747 N N . ILE B 1 31 ? 7.793 -22.547 -5.773 1 59.94 31 ILE B N 1
ATOM 748 C CA . ILE B 1 31 ? 8.117 -23.594 -4.809 1 59.94 31 ILE B CA 1
ATOM 749 C C . ILE B 1 31 ? 6.852 -24.344 -4.41 1 59.94 31 ILE B C 1
ATOM 751 O O . ILE B 1 31 ? 6.754 -25.562 -4.602 1 59.94 31 ILE B O 1
ATOM 755 N N . ASN B 1 32 ? 5.941 -23.781 -3.598 1 69.56 32 ASN B N 1
ATOM 756 C CA . ASN B 1 32 ? 4.797 -24.453 -2.992 1 69.56 32 ASN B CA 1
ATOM 757 C C . ASN B 1 32 ? 3.516 -23.641 -3.156 1 69.56 32 ASN B C 1
ATOM 759 O O . ASN B 1 32 ? 3.381 -22.562 -2.57 1 69.56 32 ASN B O 1
ATOM 763 N N . PRO B 1 33 ? 2.635 -24.172 -3.959 1 75.31 33 PRO B N 1
ATOM 764 C CA . PRO B 1 33 ? 1.377 -23.469 -4.211 1 75.31 33 PRO B CA 1
ATOM 765 C C . PRO B 1 33 ? 0.667 -23.047 -2.928 1 75.31 33 PRO B C 1
ATOM 767 O O . PRO B 1 33 ? -0.005 -22.016 -2.9 1 75.31 33 PRO B O 1
ATOM 770 N N . LYS B 1 34 ? 0.775 -23.875 -1.877 1 80.56 34 LYS B N 1
ATOM 771 C CA . LYS B 1 34 ? 0.126 -23.516 -0.62 1 80.56 34 LYS B CA 1
ATOM 772 C C . LYS B 1 34 ? 0.766 -22.281 -0.006 1 80.56 34 LYS B C 1
ATOM 774 O O . LYS B 1 34 ? 0.067 -21.406 0.506 1 80.56 34 LYS B O 1
ATOM 779 N N . SER B 1 35 ? 2.039 -22.156 -0.08 1 78.88 35 SER B N 1
ATOM 780 C CA . SER B 1 35 ? 2.777 -21.016 0.471 1 78.88 35 SER B CA 1
ATOM 781 C C . SER B 1 35 ? 2.49 -19.75 -0.307 1 78.88 35 SER B C 1
ATOM 783 O O . SER B 1 35 ? 2.385 -18.672 0.279 1 78.88 35 SER B O 1
ATOM 785 N N . ILE B 1 36 ? 2.291 -19.906 -1.496 1 82.5 36 ILE B N 1
ATOM 786 C CA . ILE B 1 36 ? 1.999 -18.75 -2.334 1 82.5 36 ILE B CA 1
ATOM 787 C C . ILE B 1 36 ? 0.598 -18.234 -2.021 1 82.5 36 ILE B C 1
ATOM 789 O O . ILE B 1 36 ? 0.381 -17.016 -1.955 1 82.5 36 ILE B O 1
ATOM 793 N N . ARG B 1 37 ? -0.272 -19.219 -1.853 1 83 37 ARG B N 1
ATOM 794 C CA . ARG B 1 37 ? -1.644 -18.828 -1.536 1 83 37 ARG B CA 1
ATOM 795 C C . ARG B 1 37 ? -1.71 -18.094 -0.207 1 83 37 ARG B C 1
ATOM 797 O O . ARG B 1 37 ? -2.377 -17.062 -0.099 1 83 37 ARG B O 1
ATOM 804 N N . ILE B 1 38 ? -1.001 -18.547 0.785 1 87.38 38 ILE B N 1
ATOM 805 C CA . ILE B 1 38 ? -0.987 -17.906 2.102 1 87.38 38 ILE B CA 1
ATOM 806 C C . ILE B 1 38 ? -0.337 -16.531 2.01 1 87.38 38 ILE B C 1
ATOM 808 O O . ILE B 1 38 ? -0.812 -15.578 2.621 1 87.38 38 ILE B O 1
ATOM 812 N N . ASN B 1 39 ? 0.689 -16.453 1.239 1 90.38 39 ASN B N 1
ATOM 813 C CA . ASN B 1 39 ? 1.376 -15.172 1.067 1 90.38 39 ASN B CA 1
ATOM 814 C C . ASN B 1 39 ? 0.478 -14.141 0.395 1 90.38 39 ASN B C 1
ATOM 816 O O . ASN B 1 39 ? 0.498 -12.961 0.761 1 90.38 39 ASN B O 1
ATOM 820 N N . LYS B 1 40 ? -0.306 -14.609 -0.531 1 89.38 40 LYS B N 1
ATOM 821 C CA . LYS B 1 40 ? -1.206 -13.703 -1.234 1 89.38 40 LYS B CA 1
ATOM 822 C C . LYS B 1 40 ? -2.275 -13.156 -0.295 1 89.38 40 LYS B C 1
ATOM 824 O O . LYS B 1 40 ? -2.561 -11.953 -0.302 1 89.38 40 LYS B O 1
ATOM 829 N N . ILE B 1 41 ? -2.793 -14.008 0.479 1 91 41 ILE B N 1
ATOM 830 C CA . ILE B 1 41 ? -3.82 -13.609 1.435 1 91 41 ILE B CA 1
ATOM 831 C C . ILE B 1 41 ? -3.217 -12.664 2.475 1 91 41 ILE B C 1
ATOM 833 O O . ILE B 1 41 ? -3.826 -11.656 2.834 1 91 41 ILE B O 1
ATOM 837 N N . THR B 1 42 ? -2.053 -12.969 2.959 1 94.19 42 THR B N 1
ATOM 838 C CA . THR B 1 42 ? -1.38 -12.148 3.959 1 94.19 42 THR B CA 1
ATOM 839 C C . THR B 1 42 ? -1.066 -10.758 3.4 1 94.19 42 THR B C 1
ATOM 841 O O . THR B 1 42 ? -1.247 -9.75 4.086 1 94.19 42 THR B O 1
ATOM 844 N N . THR B 1 43 ? -0.622 -10.727 2.191 1 95.5 43 THR B N 1
ATOM 845 C CA . THR B 1 43 ? -0.32 -9.453 1.549 1 95.5 43 THR B CA 1
ATOM 846 C C . THR B 1 43 ? -1.577 -8.602 1.426 1 95.5 43 THR B C 1
ATOM 848 O O . THR B 1 43 ? -1.539 -7.395 1.672 1 95.5 43 THR B O 1
ATOM 851 N N . ARG B 1 44 ? -2.715 -9.219 1.17 1 95.25 44 ARG B N 1
ATOM 852 C CA . ARG B 1 44 ? -3.977 -8.492 1.081 1 95.25 44 ARG B CA 1
ATOM 853 C C . ARG B 1 44 ? -4.363 -7.898 2.432 1 95.25 44 ARG B C 1
ATOM 855 O O . ARG B 1 44 ? -4.805 -6.75 2.51 1 95.25 44 ARG B O 1
ATOM 862 N N . ARG B 1 45 ? -4.16 -8.617 3.441 1 96.69 45 ARG B N 1
ATOM 863 C CA . ARG B 1 45 ? -4.488 -8.156 4.789 1 96.69 45 ARG B CA 1
ATOM 864 C C . ARG B 1 45 ? -3.598 -6.988 5.199 1 96.69 45 ARG B C 1
ATOM 866 O O . ARG B 1 45 ? -4.062 -6.039 5.84 1 96.69 45 ARG B O 1
ATOM 873 N N . ILE B 1 46 ? -2.371 -7.062 4.82 1 98.06 46 ILE B N 1
ATOM 874 C CA . ILE B 1 46 ? -1.436 -5.988 5.141 1 98.06 46 ILE B CA 1
ATOM 875 C C . ILE B 1 46 ? -1.836 -4.719 4.395 1 98.06 46 ILE B C 1
ATOM 877 O O . ILE B 1 46 ? -1.839 -3.629 4.973 1 98.06 46 ILE B O 1
ATOM 881 N N . LEU B 1 47 ? -2.189 -4.871 3.111 1 98 47 LEU B N 1
ATOM 882 C CA . LEU B 1 47 ? -2.613 -3.719 2.322 1 98 47 LEU B CA 1
ATOM 883 C C . LEU B 1 47 ? -3.869 -3.086 2.916 1 98 47 LEU B C 1
ATOM 885 O O . LEU B 1 47 ? -3.98 -1.859 2.977 1 98 47 LEU B O 1
ATOM 889 N N . SER B 1 48 ? -4.809 -3.863 3.346 1 97.38 48 SER B N 1
ATOM 890 C CA . SER B 1 48 ? -6.027 -3.367 3.975 1 97.38 48 SER B CA 1
ATOM 891 C C . SER B 1 48 ? -5.719 -2.615 5.266 1 97.38 48 SER B C 1
ATOM 893 O O . SER B 1 48 ? -6.266 -1.536 5.504 1 97.38 48 SER B O 1
ATOM 895 N N . SER B 1 49 ? -4.887 -3.131 6.059 1 97.75 49 SER B N 1
ATOM 896 C CA . SER B 1 49 ? -4.48 -2.49 7.305 1 97.75 49 SER B CA 1
ATOM 897 C C . SER B 1 49 ? -3.771 -1.166 7.039 1 97.75 49 SER B C 1
ATOM 899 O O . SER B 1 49 ? -3.988 -0.187 7.758 1 97.75 49 SER B O 1
ATOM 901 N N . ALA B 1 50 ? -2.922 -1.181 6.016 1 97.62 50 ALA B N 1
ATOM 902 C CA . ALA B 1 50 ? -2.215 0.043 5.648 1 97.62 50 ALA B CA 1
ATOM 903 C C . ALA B 1 50 ? -3.193 1.142 5.242 1 97.62 50 ALA B C 1
ATOM 905 O O . ALA B 1 50 ? -3.014 2.307 5.605 1 97.62 50 ALA B O 1
ATOM 906 N N . TYR B 1 51 ? -4.238 0.769 4.52 1 96.62 51 TYR B N 1
ATOM 907 C CA . TYR B 1 51 ? -5.27 1.711 4.098 1 96.62 51 TYR B CA 1
ATOM 908 C C . TYR B 1 51 ? -6 2.293 5.305 1 96.62 51 TYR B C 1
ATOM 910 O O . TYR B 1 51 ? -6.207 3.506 5.387 1 96.62 51 TYR B O 1
ATOM 918 N N . ILE B 1 52 ? -6.375 1.437 6.176 1 96.38 52 ILE B N 1
ATOM 919 C CA . ILE B 1 52 ? -7.102 1.867 7.367 1 96.38 52 ILE B CA 1
ATOM 920 C C . ILE B 1 52 ? -6.215 2.781 8.203 1 96.38 52 ILE B C 1
ATOM 922 O O . ILE B 1 52 ? -6.664 3.826 8.688 1 96.38 52 ILE B O 1
ATOM 926 N N . SER B 1 53 ? -4.965 2.48 8.453 1 95.19 53 SER B N 1
ATOM 927 C CA . SER B 1 53 ? -4.027 3.305 9.211 1 95.19 53 SER B CA 1
ATOM 928 C C . SER B 1 53 ? -3.846 4.672 8.562 1 95.19 53 SER B C 1
ATOM 930 O O . SER B 1 53 ? -3.748 5.688 9.258 1 95.19 53 SER B O 1
ATOM 932 N N . TRP B 1 54 ? -3.732 4.703 7.227 1 95.06 54 TRP B N 1
ATOM 933 C CA . TRP B 1 54 ? -3.615 5.977 6.523 1 95.06 54 TRP B CA 1
ATOM 934 C C . TRP B 1 54 ? -4.863 6.828 6.723 1 95.06 54 TRP B C 1
ATOM 936 O O . TRP B 1 54 ? -4.773 8.031 6.969 1 95.06 54 TRP B O 1
ATOM 946 N N . TYR B 1 55 ? -6.02 6.219 6.609 1 92.62 55 TYR B N 1
ATOM 947 C CA . TYR B 1 55 ? -7.281 6.93 6.801 1 92.62 55 TYR B CA 1
ATOM 948 C C . TYR B 1 55 ? -7.348 7.562 8.188 1 92.62 55 TYR B C 1
ATOM 950 O O . TYR B 1 55 ? -7.773 8.711 8.328 1 92.62 55 TYR B O 1
ATOM 958 N N . ASN B 1 56 ? -6.891 6.84 9.188 1 90.81 56 ASN B N 1
ATOM 959 C CA . ASN B 1 56 ? -6.84 7.363 10.555 1 90.81 56 ASN B CA 1
ATOM 960 C C . ASN B 1 56 ? -5.887 8.547 10.664 1 90.81 56 ASN B C 1
ATOM 962 O O . ASN B 1 56 ? -6.188 9.531 11.336 1 90.81 56 ASN B O 1
ATOM 966 N N . PHE B 1 57 ? -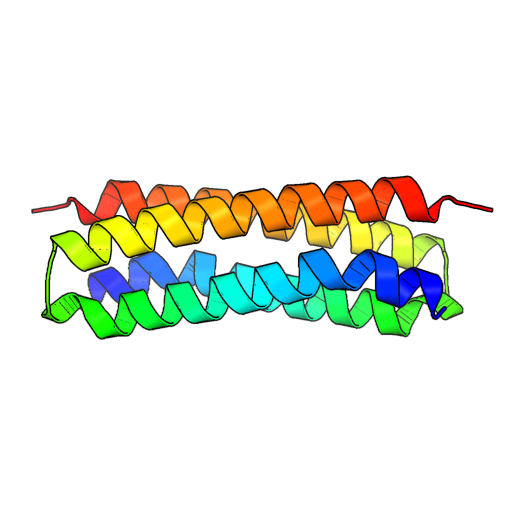4.75 8.414 10.016 1 89.88 57 PHE B N 1
ATOM 967 C CA . PHE B 1 57 ? -3.789 9.508 9.977 1 89.88 57 PHE B CA 1
ATOM 968 C C . PHE B 1 57 ? -4.402 10.742 9.328 1 89.88 57 PHE B C 1
ATOM 970 O O . PHE B 1 57 ? -4.207 11.859 9.812 1 89.88 57 PHE B O 1
ATOM 977 N N . GLU B 1 58 ? -5.129 10.57 8.289 1 86.12 58 GLU B N 1
ATOM 978 C CA . GLU B 1 58 ? -5.742 11.672 7.551 1 86.12 58 GLU B CA 1
ATOM 979 C C . GLU B 1 58 ? -6.77 12.398 8.406 1 86.12 58 GLU B C 1
ATOM 981 O O . GLU B 1 58 ? -6.852 13.633 8.367 1 86.12 58 GLU B O 1
ATOM 986 N N . ILE B 1 59 ? -7.488 11.766 9.117 1 83.5 59 ILE B N 1
ATOM 987 C CA . ILE B 1 59 ? -8.547 12.383 9.914 1 83.5 59 ILE B CA 1
ATOM 988 C C . ILE B 1 59 ? -7.961 12.984 11.188 1 83.5 59 ILE B C 1
ATOM 990 O O . ILE B 1 59 ? -8.484 13.961 11.719 1 83.5 59 ILE B O 1
ATOM 994 N N . PHE B 1 60 ? -6.969 12.391 11.883 1 70.75 60 PHE B N 1
ATOM 995 C CA . PHE B 1 60 ? -6.391 12.922 13.109 1 70.75 60 PHE B CA 1
ATOM 996 C C . PHE B 1 60 ? -5.629 14.211 12.844 1 70.75 60 PHE B C 1
ATOM 998 O O . PHE B 1 60 ? -5.512 15.07 13.719 1 70.75 60 PHE B O 1
ATOM 1005 N N . ASP B 1 61 ? -4.719 14.352 11.906 1 56.62 61 ASP B N 1
ATOM 1006 C CA . ASP B 1 61 ? -3.965 15.578 11.688 1 56.62 61 ASP B CA 1
ATOM 1007 C C . ASP B 1 61 ? -4.879 16.797 11.734 1 56.62 61 ASP B C 1
ATOM 1009 O O . ASP B 1 61 ? -4.41 17.938 11.656 1 56.62 61 ASP B O 1
ATOM 1013 N N . HIS B 1 62 ? -5.973 16.734 11.539 1 45.72 62 HIS B N 1
ATOM 1014 C CA . HIS B 1 62 ? -6.688 17.969 11.844 1 45.72 62 HIS B CA 1
ATOM 1015 C C . HIS B 1 62 ? -6.672 18.266 13.344 1 45.72 62 HIS B C 1
ATOM 1017 O O . HIS B 1 62 ? -7.477 19.062 13.828 1 45.72 62 HIS B O 1
ATOM 1023 N N . VAL B 1 63 ? -5.789 17.641 14 1 37.62 63 VAL B N 1
ATOM 1024 C CA . VAL B 1 63 ? -5.738 18.203 15.352 1 37.62 63 VAL B CA 1
ATOM 1025 C C . VAL B 1 63 ? -5.07 19.578 15.312 1 37.62 63 VAL B C 1
ATOM 1027 O O . VAL B 1 63 ? -3.984 19.734 14.75 1 37.62 63 VAL B O 1
ATOM 1030 N N . PRO B 1 64 ? -5.77 20.656 15.727 1 37.88 64 PRO B N 1
ATOM 1031 C CA . PRO B 1 64 ? -5.238 22 15.961 1 37.88 64 PRO B CA 1
ATOM 1032 C C . PRO B 1 64 ? -3.934 21.984 16.75 1 37.88 64 PRO B C 1
ATOM 1034 O O . PRO B 1 64 ? -3.697 21.078 17.547 1 37.88 64 PRO B O 1
#